Protein AF-A0A3E2NF49-F1 (afdb_monomer_lite)

Sequence (93 aa):
MMIGLYVDKWFENKTNDGLFLYMTPLQMEEMALSFHTNIVSHIAADGINYLLSSKINSADEENFSKWYQFHLKTCEDRSLLGYSLHSMIILRK

Secondary structure (DSSP, 8-state):
--SHHHHHHHHHH--TTSTT----HHHHHHHHHHTTPEEEEEEETTTTHHHHHHHHHT--HHHHHHHHHHHHHHTT-GGGTTT-SSEEEEEE-

Radius of gyration: 16.53 Å; chains: 1; bounding box: 29×43×37 Å

pLDDT: mean 85.07, std 18.49, range [39.47, 98.44]

Foldseek 3Di:
DPPVVVVVVLVVCCDPPDPQNDDDPVRVVVVQVVVVWDWDFKFLPCQQCVVCVVVCVPDDPVVVVVVVVVNVVCRRPPVRNVNRPDMDIDIGD

Organism: NCBI:txid253257

Structure (mmCIF, N/CA/C/O backbone):
data_AF-A0A3E2NF49-F1
#
_entry.id   AF-A0A3E2NF49-F1
#
loop_
_atom_site.group_PDB
_atom_site.id
_atom_site.type_symbol
_atom_site.label_atom_id
_atom_site.label_alt_id
_atom_site.label_comp_id
_atom_site.label_asym_id
_atom_site.label_entity_id
_atom_site.label_seq_id
_atom_site.pdbx_PDB_ins_code
_atom_site.Cartn_x
_atom_site.Cartn_y
_atom_site.Cartn_z
_atom_site.occupancy
_atom_site.B_iso_or_equiv
_atom_site.auth_seq_id
_atom_site.auth_comp_id
_atom_site.auth_asym_id
_atom_site.auth_atom_id
_atom_site.pdbx_PDB_model_num
ATOM 1 N N . MET A 1 1 ? 1.013 30.670 -12.817 1.00 39.47 1 MET A N 1
ATOM 2 C CA . MET A 1 1 ? 1.453 30.264 -11.465 1.00 39.47 1 MET A CA 1
ATOM 3 C C . MET A 1 1 ? 0.235 30.266 -10.546 1.00 39.47 1 MET A C 1
ATOM 5 O O . MET A 1 1 ? -0.013 31.246 -9.869 1.00 39.47 1 MET A O 1
ATOM 9 N N . MET A 1 2 ? -0.610 29.235 -10.635 1.00 41.53 2 MET A N 1
ATOM 10 C CA . MET A 1 2 ? -1.905 29.198 -9.927 1.00 41.53 2 MET A CA 1
ATOM 11 C C . MET A 1 2 ? -2.294 27.782 -9.464 1.00 41.53 2 MET A C 1
ATOM 13 O O . MET A 1 2 ? -3.428 27.542 -9.074 1.00 41.53 2 MET A O 1
ATOM 17 N N . ILE A 1 3 ? -1.346 26.841 -9.534 1.00 46.34 3 ILE A N 1
ATOM 18 C CA . ILE A 1 3 ? -1.527 25.448 -9.103 1.00 46.34 3 ILE A CA 1
ATOM 19 C C . ILE A 1 3 ? -1.137 25.294 -7.622 1.00 46.34 3 ILE A C 1
ATOM 21 O O . ILE A 1 3 ? -1.792 24.555 -6.901 1.00 46.34 3 ILE A O 1
ATOM 25 N N . GLY A 1 4 ? -0.149 26.061 -7.137 1.00 41.25 4 GLY A N 1
ATOM 26 C CA . GLY A 1 4 ? 0.345 25.957 -5.755 1.00 41.25 4 GLY A CA 1
ATOM 27 C C . GLY A 1 4 ? -0.694 26.291 -4.679 1.00 41.25 4 GLY A C 1
ATOM 28 O O . GLY A 1 4 ? -0.836 25.543 -3.727 1.00 41.25 4 GLY A O 1
ATOM 29 N N . LEU A 1 5 ? -1.506 27.337 -4.873 1.00 42.81 5 LEU A N 1
ATOM 30 C CA . LEU A 1 5 ? -2.454 27.806 -3.847 1.00 42.81 5 LEU A CA 1
ATOM 31 C C . LEU A 1 5 ? -3.635 26.856 -3.583 1.00 42.81 5 LEU A C 1
ATOM 33 O O . LEU A 1 5 ? -4.285 26.967 -2.547 1.00 42.81 5 LEU A O 1
ATOM 37 N N . TYR A 1 6 ? -3.949 25.948 -4.513 1.00 48.56 6 TYR A N 1
ATOM 38 C CA . TYR A 1 6 ? -5.027 24.978 -4.309 1.00 48.56 6 TYR A CA 1
ATOM 39 C C . TYR A 1 6 ? -4.530 23.715 -3.610 1.00 48.56 6 TYR A C 1
ATOM 41 O O . TYR A 1 6 ? -5.244 23.207 -2.754 1.00 48.56 6 TYR A O 1
ATOM 49 N N . VAL A 1 7 ? -3.325 23.227 -3.927 1.00 51.09 7 VAL A N 1
ATOM 50 C CA . VAL A 1 7 ? -2.774 21.991 -3.340 1.00 51.09 7 VAL A CA 1
ATOM 51 C C . VAL A 1 7 ? -2.690 22.093 -1.816 1.00 51.09 7 VAL A C 1
ATOM 53 O O . VAL A 1 7 ? -3.155 21.185 -1.126 1.00 51.09 7 VAL A O 1
ATOM 56 N N . ASP A 1 8 ? -2.217 23.231 -1.304 1.00 51.12 8 ASP A N 1
ATOM 57 C CA . ASP A 1 8 ? -2.107 23.484 0.138 1.00 51.12 8 ASP A CA 1
ATOM 58 C C . ASP A 1 8 ? -3.484 23.440 0.819 1.00 51.12 8 ASP A C 1
ATOM 60 O O . ASP A 1 8 ? -3.668 22.793 1.849 1.00 51.12 8 ASP A O 1
ATOM 64 N N . LYS A 1 9 ? -4.507 24.014 0.172 1.00 48.59 9 LYS A N 1
ATOM 65 C CA . LYS A 1 9 ? -5.883 24.014 0.679 1.00 48.59 9 LYS A CA 1
ATOM 66 C C . LYS A 1 9 ? -6.497 22.611 0.730 1.00 48.59 9 LYS A C 1
ATOM 68 O O . LYS A 1 9 ? -7.321 22.368 1.603 1.00 48.59 9 LYS A O 1
ATOM 73 N N . TRP A 1 10 ? -6.149 21.694 -0.174 1.00 49.66 10 TRP A N 1
ATOM 74 C CA . TRP A 1 10 ? -6.692 20.325 -0.168 1.00 49.66 10 TRP A CA 1
ATOM 75 C C . TRP A 1 10 ? -5.988 19.423 0.846 1.00 49.66 10 TRP A C 1
ATOM 77 O O . TRP A 1 10 ? -6.658 18.667 1.547 1.00 49.66 10 TRP A O 1
ATOM 87 N N . PHE A 1 11 ? -4.661 19.534 0.956 1.00 53.16 11 PHE A N 1
ATOM 88 C CA . PHE A 1 11 ? -3.873 18.764 1.920 1.00 53.16 11 PHE A CA 1
ATOM 89 C C . PHE A 1 11 ? -4.222 19.132 3.369 1.00 53.16 11 PHE A C 1
ATOM 91 O O . PHE A 1 11 ? -4.369 18.254 4.219 1.00 53.16 11 PHE A O 1
ATOM 98 N N . GLU A 1 12 ? -4.420 20.423 3.646 1.00 57.25 12 GLU A N 1
ATOM 99 C CA . GLU A 1 12 ? -4.775 20.900 4.985 1.00 57.25 12 GLU A CA 1
ATOM 100 C C . GLU A 1 12 ? -6.224 20.594 5.374 1.00 57.25 12 GLU A C 1
ATOM 102 O O . GLU A 1 12 ? -6.500 20.350 6.548 1.00 57.25 12 GLU A O 1
ATOM 107 N N . ASN A 1 13 ? -7.158 20.579 4.416 1.00 56.28 13 ASN A N 1
ATOM 108 C CA . ASN A 1 13 ? -8.579 20.517 4.752 1.00 56.28 13 ASN A CA 1
ATOM 109 C C . ASN A 1 13 ? -9.056 19.152 5.252 1.00 56.28 13 ASN A C 1
ATOM 111 O O . ASN A 1 13 ? -10.088 19.133 5.916 1.00 56.28 13 ASN A O 1
ATOM 115 N N . LYS A 1 14 ? -8.351 18.039 4.971 1.00 55.28 14 LYS A N 1
ATOM 116 C CA . LYS A 1 14 ? -8.737 16.662 5.375 1.00 55.28 14 LYS A CA 1
ATOM 117 C C . LYS A 1 14 ? -10.263 16.438 5.361 1.00 55.28 14 LYS A C 1
ATOM 119 O O . LYS A 1 14 ? -10.820 15.851 6.287 1.00 55.28 14 LYS A O 1
ATOM 124 N N . THR A 1 15 ? -10.967 17.012 4.383 1.00 51.53 15 THR A N 1
ATOM 125 C CA . THR A 1 15 ? -12.423 17.125 4.464 1.00 51.53 15 THR A CA 1
ATOM 126 C C . THR A 1 15 ? -13.029 15.770 4.173 1.00 51.53 15 THR A C 1
ATOM 128 O O . THR A 1 15 ? -12.726 15.166 3.146 1.00 51.53 15 THR A O 1
ATOM 131 N N . ASN A 1 16 ? -13.954 15.339 5.031 1.00 54.19 16 ASN A N 1
ATOM 132 C CA . ASN A 1 16 ? -14.765 14.136 4.822 1.00 54.19 16 ASN A CA 1
ATOM 133 C C . ASN A 1 16 ? -15.586 14.174 3.513 1.00 54.19 16 ASN A C 1
ATOM 135 O O . ASN A 1 16 ? -16.096 13.143 3.091 1.00 54.19 16 ASN A O 1
ATOM 139 N N . ASP A 1 17 ? -15.663 15.341 2.858 1.00 54.25 17 ASP A N 1
ATOM 140 C CA . ASP A 1 17 ? -16.504 15.614 1.689 1.00 54.25 17 ASP A CA 1
ATOM 141 C C . ASP A 1 17 ? -15.698 16.000 0.422 1.00 54.25 17 ASP A C 1
ATOM 143 O O . ASP A 1 17 ? -16.218 16.645 -0.489 1.00 54.25 17 ASP A O 1
ATOM 147 N N . GLY A 1 18 ? -14.402 15.660 0.356 1.00 59.66 18 GLY A N 1
ATOM 148 C CA . GLY A 1 18 ? -13.519 15.983 -0.775 1.00 59.66 18 GLY A CA 1
ATOM 149 C C . GLY A 1 18 ? -13.107 14.782 -1.637 1.00 59.66 18 GLY A C 1
ATOM 150 O O . GLY A 1 18 ? -12.892 13.685 -1.134 1.00 59.66 18 GLY A O 1
ATOM 151 N N . LEU A 1 19 ? -12.882 15.019 -2.938 1.00 56.97 19 LEU A N 1
ATOM 152 C CA . LEU A 1 19 ? -12.325 14.042 -3.901 1.00 56.97 19 LEU A CA 1
ATOM 153 C C . LEU A 1 19 ? -10.925 13.515 -3.517 1.00 56.97 19 LEU A C 1
ATOM 155 O O . LEU A 1 19 ? -10.498 12.487 -4.030 1.00 56.97 19 LEU A O 1
ATOM 159 N N . PHE A 1 20 ? -10.225 14.218 -2.623 1.00 62.31 20 PHE A N 1
ATOM 160 C CA . PHE A 1 20 ? -8.873 13.907 -2.155 1.00 62.31 20 PHE A CA 1
ATOM 161 C C . PHE A 1 20 ? -8.825 13.719 -0.632 1.00 62.31 20 PHE A C 1
ATOM 163 O O . PHE A 1 20 ? -7.888 14.182 0.018 1.00 62.31 20 PHE A O 1
ATOM 170 N N . LEU A 1 21 ? -9.850 13.089 -0.042 1.00 68.25 21 LEU A N 1
ATOM 171 C CA . LEU A 1 21 ? -9.809 12.723 1.374 1.00 68.25 21 LEU A CA 1
ATOM 172 C C . LEU A 1 21 ? -8.584 11.837 1.633 1.00 68.25 21 LEU A C 1
ATOM 174 O O . LEU A 1 21 ? -8.498 10.701 1.169 1.00 68.25 21 LEU A O 1
ATOM 178 N N . TYR A 1 22 ? -7.643 12.377 2.399 1.00 77.75 22 TYR A N 1
ATOM 179 C CA . TYR A 1 22 ? -6.484 11.653 2.886 1.00 77.75 22 TYR A CA 1
ATOM 180 C C . TYR A 1 22 ? -6.782 11.099 4.279 1.00 77.75 22 TYR A C 1
ATOM 182 O O . TYR A 1 22 ? -7.094 11.857 5.201 1.00 77.75 22 TYR A O 1
ATOM 190 N N . MET A 1 23 ? -6.633 9.786 4.438 1.00 83.81 23 MET A N 1
ATOM 191 C CA . MET A 1 23 ? -6.622 9.122 5.737 1.00 83.81 23 MET A CA 1
ATOM 192 C C . MET A 1 23 ? -5.319 8.360 5.908 1.00 83.81 23 MET A C 1
ATOM 194 O O . MET A 1 23 ? -4.871 7.653 5.008 1.00 83.81 23 MET A O 1
ATOM 198 N N . THR A 1 24 ? -4.725 8.474 7.091 1.00 89.12 24 THR A N 1
ATOM 199 C CA . THR A 1 24 ? -3.667 7.545 7.485 1.00 89.12 24 THR A CA 1
ATOM 200 C C . THR A 1 24 ? -4.266 6.155 7.734 1.00 89.12 24 THR A C 1
ATOM 202 O O . THR A 1 24 ? -5.456 6.050 8.049 1.00 89.12 24 THR A O 1
ATOM 205 N N . PRO A 1 25 ? -3.458 5.079 7.684 1.00 91.31 25 PRO A N 1
ATOM 206 C CA . PRO A 1 25 ? -3.923 3.749 8.072 1.00 91.31 25 PRO A CA 1
ATOM 207 C C . PRO A 1 25 ? -4.567 3.725 9.464 1.00 91.31 25 PRO A C 1
ATOM 209 O O . PRO A 1 25 ? -5.611 3.111 9.640 1.00 91.31 25 PRO A O 1
ATOM 212 N N . LEU A 1 26 ? -4.012 4.473 10.425 1.00 92.50 26 LEU A N 1
ATOM 213 C CA . LEU A 1 26 ? -4.583 4.593 11.769 1.00 92.50 26 LEU A CA 1
ATOM 214 C C . LEU A 1 26 ? -5.984 5.226 11.750 1.00 92.50 26 LEU A C 1
ATOM 216 O O . LEU A 1 26 ? -6.895 4.709 12.386 1.00 92.50 26 LEU A O 1
ATOM 220 N N . GLN A 1 27 ? -6.185 6.302 10.985 1.00 91.56 27 GLN A N 1
ATOM 221 C CA . GLN A 1 27 ? -7.498 6.948 10.869 1.00 91.56 27 GLN A CA 1
ATOM 222 C C . GLN A 1 27 ? -8.537 6.031 10.203 1.00 91.56 27 GLN A C 1
ATOM 224 O O . GLN A 1 27 ? -9.705 6.046 10.589 1.00 91.56 27 GLN A O 1
ATOM 229 N N . MET A 1 28 ? -8.121 5.208 9.232 1.00 91.00 28 MET A N 1
ATOM 230 C CA . MET A 1 28 ? -8.993 4.188 8.636 1.00 91.00 28 MET A CA 1
ATOM 231 C C . MET A 1 28 ? -9.408 3.125 9.665 1.00 91.00 28 MET A C 1
ATOM 233 O O . M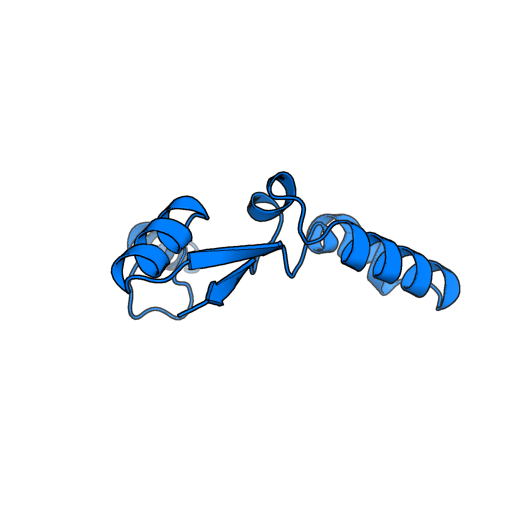ET A 1 28 ? -10.576 2.737 9.698 1.00 91.00 28 MET A O 1
ATOM 237 N N . GLU A 1 29 ? -8.479 2.670 10.512 1.00 94.50 29 GLU A N 1
ATOM 238 C CA . GLU A 1 29 ? -8.765 1.712 11.589 1.00 94.50 29 GLU A CA 1
ATOM 239 C C . GLU A 1 29 ? -9.728 2.304 12.628 1.00 94.50 29 GLU A C 1
ATOM 241 O O . GLU A 1 29 ? -10.741 1.684 12.951 1.00 94.50 29 GLU A O 1
ATOM 246 N N . GLU A 1 30 ? -9.465 3.523 13.104 1.00 94.75 30 GLU A N 1
ATOM 247 C CA . GLU A 1 30 ? -10.330 4.240 14.052 1.00 94.75 30 GLU A CA 1
ATOM 248 C C . GLU A 1 30 ? -11.757 4.395 13.508 1.00 94.75 30 GLU A C 1
ATOM 250 O O . GLU A 1 30 ? -12.735 4.112 14.209 1.00 94.75 30 GLU A O 1
ATOM 255 N N . MET A 1 31 ? -11.886 4.773 12.232 1.00 91.75 31 MET A N 1
ATOM 256 C CA . MET A 1 31 ? -13.176 4.855 11.553 1.00 91.75 31 MET A CA 1
ATOM 257 C C . MET A 1 31 ? -13.872 3.492 11.509 1.00 91.75 31 MET A C 1
ATOM 259 O O . MET A 1 31 ? -15.036 3.398 11.894 1.00 91.75 31 MET A O 1
ATOM 263 N N . ALA A 1 32 ? -13.188 2.431 11.077 1.00 92.81 32 ALA A N 1
ATOM 264 C CA . ALA A 1 32 ? -13.773 1.096 10.968 1.00 92.81 32 ALA A CA 1
ATOM 265 C C . ALA A 1 32 ? -14.278 0.556 12.318 1.00 92.81 32 ALA A C 1
ATOM 267 O O . ALA A 1 32 ? -15.380 -0.000 12.408 1.00 92.81 32 ALA A O 1
ATOM 268 N N . LEU A 1 33 ? -13.496 0.759 13.380 1.00 93.50 33 LEU A N 1
ATOM 269 C CA . LEU A 1 33 ? -13.829 0.308 14.730 1.00 93.50 33 LEU A CA 1
ATOM 270 C C . LEU A 1 33 ? -15.017 1.075 15.327 1.00 93.50 33 LEU A C 1
ATOM 272 O O . LEU A 1 33 ? -15.779 0.494 16.101 1.00 93.50 33 LEU A O 1
ATOM 276 N N . SER A 1 34 ? -15.254 2.328 14.913 1.00 95.75 34 SER A N 1
ATOM 277 C CA . SER A 1 34 ? -16.435 3.101 15.339 1.00 95.75 34 SER A CA 1
ATOM 278 C C . SER A 1 34 ? -17.772 2.451 14.937 1.00 95.75 34 SER A C 1
ATOM 280 O O . SER A 1 34 ? -18.800 2.674 15.579 1.00 95.75 34 SER A O 1
ATOM 282 N N . PHE A 1 35 ? -17.755 1.571 13.929 1.00 95.00 35 PHE A N 1
ATOM 283 C CA . PHE A 1 35 ? -18.914 0.801 13.473 1.00 95.00 35 PHE A CA 1
ATOM 284 C C . PHE A 1 35 ? -19.033 -0.587 14.125 1.00 95.00 35 PHE A C 1
ATOM 286 O O . PHE A 1 35 ? -19.822 -1.404 13.656 1.00 95.00 35 PHE A O 1
ATOM 293 N N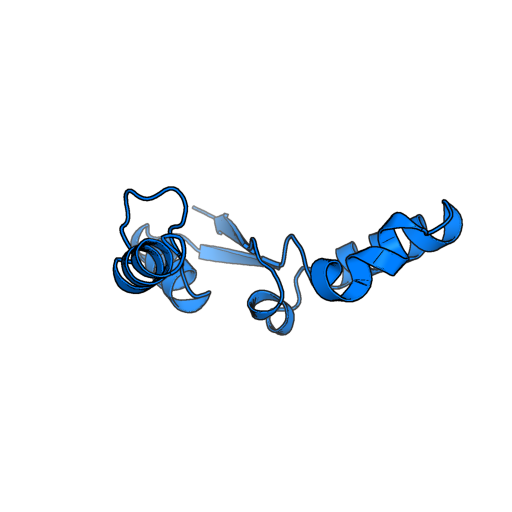 . HIS A 1 36 ? -18.295 -0.858 15.210 1.00 95.75 36 HIS A N 1
ATOM 294 C CA . HIS A 1 36 ? -18.298 -2.145 15.925 1.00 95.75 36 HIS A CA 1
ATOM 295 C C . HIS A 1 36 ? -17.923 -3.338 15.027 1.00 95.75 36 HIS A C 1
ATOM 297 O O . HIS A 1 36 ? -18.467 -4.432 15.167 1.00 95.75 36 HIS A O 1
ATOM 303 N N . THR A 1 37 ? -17.006 -3.121 14.080 1.00 96.31 37 THR A N 1
ATOM 304 C CA . THR A 1 37 ? -16.521 -4.164 13.169 1.00 96.31 37 THR A CA 1
ATOM 305 C C . THR A 1 37 ? -15.207 -4.768 13.653 1.00 96.31 37 THR A C 1
ATOM 307 O O . THR A 1 37 ? -14.473 -4.165 14.434 1.00 96.31 37 THR A O 1
ATOM 310 N N . ASN A 1 38 ? -14.889 -5.963 13.156 1.00 96.88 38 ASN A N 1
ATOM 311 C CA . ASN A 1 38 ? -13.575 -6.572 13.311 1.00 96.88 38 ASN A CA 1
ATOM 312 C C . ASN A 1 38 ? -12.773 -6.394 12.026 1.00 96.88 38 ASN A C 1
ATOM 314 O O . ASN A 1 38 ? -13.239 -6.743 10.938 1.00 96.88 38 ASN A O 1
ATOM 318 N N . ILE A 1 39 ? -11.548 -5.903 12.155 1.00 96.50 39 ILE A N 1
ATOM 319 C CA . ILE A 1 39 ? -10.614 -5.801 11.038 1.00 96.50 39 ILE A CA 1
ATOM 320 C C . ILE A 1 39 ? -10.110 -7.205 10.691 1.00 96.50 39 ILE A C 1
ATOM 322 O O . ILE A 1 39 ? -9.552 -7.898 11.538 1.00 96.50 39 ILE A O 1
ATOM 326 N N . VAL A 1 40 ? -10.297 -7.615 9.437 1.00 97.31 40 VAL A N 1
ATOM 327 C CA . VAL A 1 40 ? -9.847 -8.913 8.915 1.00 97.31 40 VAL A CA 1
ATOM 328 C C . VAL A 1 40 ? -8.477 -8.790 8.257 1.00 97.31 40 VAL A C 1
ATOM 330 O O . VAL A 1 40 ? -7.599 -9.598 8.537 1.00 97.31 40 VAL A O 1
ATOM 333 N N . SER A 1 41 ? -8.295 -7.800 7.381 1.00 96.62 41 SER A N 1
ATOM 334 C CA . SER A 1 41 ? -7.023 -7.561 6.692 1.00 96.62 41 SER A CA 1
ATOM 335 C C . SER A 1 41 ? -6.926 -6.119 6.189 1.00 96.62 41 SER A C 1
ATOM 337 O O . SER A 1 41 ? -7.932 -5.411 6.082 1.00 96.62 41 SER A O 1
ATOM 339 N N . HIS A 1 42 ? -5.700 -5.704 5.889 1.00 97.25 42 HIS A N 1
ATOM 340 C CA . HIS A 1 42 ? -5.368 -4.455 5.220 1.00 97.25 42 HIS A CA 1
ATOM 341 C C . 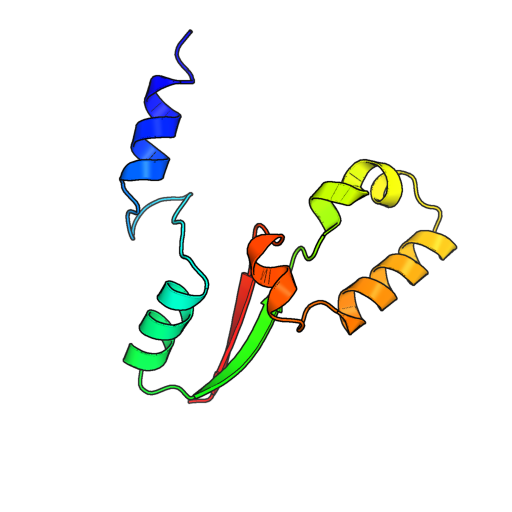HIS A 1 42 ? -4.687 -4.781 3.901 1.00 97.25 42 HIS A C 1
ATOM 343 O O . HIS A 1 42 ? -3.767 -5.588 3.882 1.00 97.25 42 HIS A O 1
ATOM 349 N N . ILE A 1 43 ? -5.100 -4.120 2.828 1.00 97.69 43 ILE A N 1
ATOM 350 C CA . ILE A 1 43 ? -4.552 -4.315 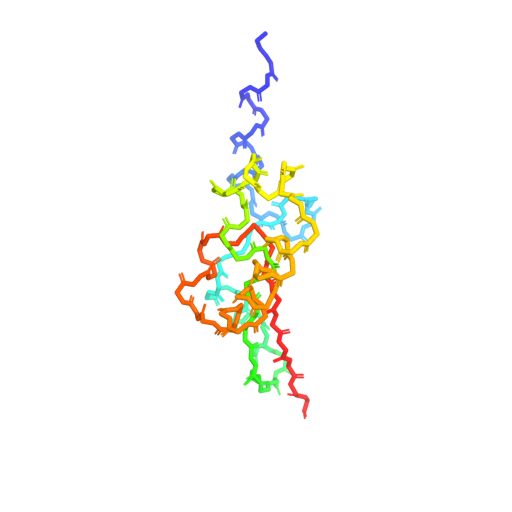1.493 1.00 97.69 43 ILE A CA 1
ATOM 351 C C . ILE A 1 43 ? -3.949 -2.997 1.009 1.00 97.69 43 ILE A C 1
ATOM 353 O O . ILE A 1 43 ? -4.664 -2.015 0.800 1.00 97.69 43 ILE A O 1
ATOM 357 N N . ALA A 1 44 ? -2.641 -2.988 0.780 1.00 96.75 44 ALA A N 1
ATOM 358 C CA . ALA A 1 44 ? -1.941 -1.985 -0.009 1.00 96.75 44 ALA A CA 1
ATOM 359 C C . ALA A 1 44 ? -2.250 -2.227 -1.498 1.00 96.75 44 ALA A C 1
ATOM 361 O O . ALA A 1 44 ? -1.502 -2.919 -2.190 1.00 96.75 44 ALA A O 1
ATOM 362 N N . ALA A 1 45 ? -3.383 -1.704 -1.980 1.00 95.19 45 ALA A N 1
ATOM 363 C CA . ALA A 1 45 ? -3.932 -2.019 -3.304 1.00 95.19 45 ALA A CA 1
ATOM 364 C C . ALA A 1 45 ? -2.990 -1.650 -4.464 1.00 95.19 45 ALA A C 1
ATOM 366 O O . ALA A 1 45 ? -2.933 -2.357 -5.465 1.00 95.19 45 ALA A O 1
ATOM 367 N N . ASP A 1 46 ? -2.201 -0.589 -4.304 1.00 94.06 46 ASP A N 1
ATOM 368 C CA . ASP A 1 46 ? -1.176 -0.178 -5.262 1.00 94.06 46 ASP A CA 1
ATOM 369 C C . ASP A 1 46 ? 0.221 -0.710 -4.900 1.00 94.06 46 ASP A C 1
ATOM 371 O O . ASP A 1 46 ? 1.134 -0.643 -5.719 1.00 94.06 46 ASP A O 1
ATOM 375 N N . GLY A 1 47 ? 0.432 -1.224 -3.684 1.00 94.25 47 GLY A N 1
ATOM 376 C CA . GLY A 1 47 ? 1.738 -1.681 -3.203 1.00 94.25 47 GLY A CA 1
ATOM 377 C C . GLY A 1 47 ? 2.863 -0.679 -3.502 1.00 94.25 47 GLY A C 1
ATOM 378 O O . GLY A 1 47 ? 2.797 0.484 -3.120 1.00 94.25 47 GLY A O 1
ATOM 379 N N . ILE A 1 48 ? 3.896 -1.129 -4.222 1.00 94.12 48 ILE A N 1
ATOM 380 C CA . ILE A 1 48 ? 5.037 -0.299 -4.659 1.00 94.12 48 ILE A CA 1
ATOM 381 C C . ILE A 1 48 ? 4.968 0.094 -6.144 1.00 94.12 48 ILE A C 1
ATOM 383 O O . ILE A 1 48 ? 5.976 0.495 -6.732 1.00 94.12 48 ILE A O 1
ATOM 387 N N . ASN A 1 49 ? 3.802 -0.037 -6.781 1.00 93.12 49 ASN A N 1
ATOM 388 C CA . ASN A 1 49 ? 3.657 0.084 -8.235 1.00 93.12 49 ASN A CA 1
ATOM 389 C C . ASN A 1 49 ? 4.116 1.439 -8.757 1.00 93.12 49 ASN A C 1
ATOM 391 O O . ASN A 1 49 ? 4.722 1.513 -9.822 1.00 93.12 49 ASN A O 1
ATOM 395 N N . TYR A 1 50 ? 3.897 2.504 -7.986 1.00 90.69 50 TYR A N 1
ATOM 396 C CA . TYR A 1 50 ? 4.297 3.847 -8.388 1.00 90.69 50 TYR A CA 1
ATOM 397 C C . TYR A 1 50 ? 5.819 3.968 -8.588 1.00 90.69 50 TYR A C 1
ATOM 399 O O . TYR A 1 50 ? 6.269 4.542 -9.581 1.00 90.69 50 TYR A O 1
ATOM 407 N N . LEU A 1 51 ? 6.614 3.335 -7.711 1.00 92.38 51 LEU A N 1
ATOM 408 C CA . LEU A 1 51 ? 8.083 3.304 -7.790 1.00 92.38 51 LEU A CA 1
ATOM 409 C C . LEU A 1 51 ? 8.599 2.497 -8.988 1.00 92.38 51 LEU A C 1
ATOM 411 O O . LEU A 1 51 ? 9.699 2.744 -9.482 1.00 92.38 51 LEU A O 1
ATOM 415 N N . LEU A 1 52 ? 7.819 1.516 -9.440 1.00 93.88 52 LEU A N 1
ATOM 416 C CA . LEU A 1 52 ? 8.190 0.587 -10.507 1.00 93.88 52 LEU A CA 1
ATOM 417 C C . LEU A 1 52 ? 7.422 0.834 -11.809 1.00 93.88 52 LEU A C 1
ATOM 419 O O . LEU A 1 52 ? 7.573 0.062 -12.752 1.00 93.88 52 LEU A O 1
ATOM 423 N N . SER A 1 53 ? 6.635 1.907 -11.881 1.00 94.06 53 SER A N 1
ATOM 424 C CA . SER A 1 53 ? 5.658 2.152 -12.946 1.00 94.06 53 SER A CA 1
ATOM 425 C C . SER A 1 53 ? 6.260 2.068 -14.348 1.00 94.06 53 SER A C 1
ATOM 427 O O . SER A 1 53 ? 5.706 1.386 -15.206 1.00 94.06 53 SER A O 1
ATOM 429 N N . SER A 1 54 ? 7.436 2.662 -14.584 1.00 96.38 54 SER A N 1
ATOM 430 C CA . SER A 1 54 ? 8.089 2.579 -15.899 1.00 96.38 54 SER A CA 1
ATOM 431 C C . SER A 1 54 ? 8.497 1.150 -16.271 1.00 96.38 54 SER A C 1
ATOM 433 O O . SER A 1 54 ? 8.349 0.753 -17.426 1.00 96.38 54 SER A O 1
ATOM 435 N N . LYS A 1 55 ? 8.969 0.360 -15.299 1.00 96.44 55 LYS A N 1
ATOM 436 C CA . LYS A 1 55 ? 9.381 -1.035 -15.502 1.00 96.44 55 LYS A CA 1
ATOM 437 C C . LYS A 1 55 ? 8.177 -1.941 -15.723 1.00 96.44 55 LYS A C 1
ATOM 439 O O . LYS A 1 55 ? 8.223 -2.782 -16.606 1.00 96.44 55 LYS A O 1
ATOM 444 N N . ILE A 1 56 ? 7.105 -1.751 -14.954 1.00 96.25 56 ILE A N 1
ATOM 445 C CA . ILE A 1 56 ? 5.866 -2.527 -15.092 1.00 96.25 56 ILE A CA 1
ATOM 446 C C . ILE A 1 56 ? 5.216 -2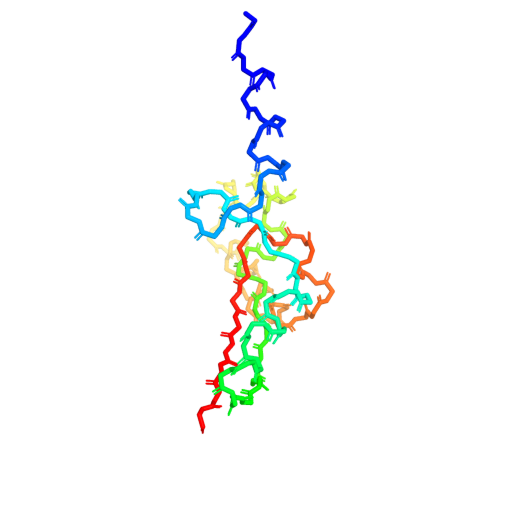.239 -16.450 1.00 96.25 56 ILE A C 1
ATOM 448 O O . ILE A 1 56 ? 4.873 -3.169 -17.168 1.00 96.25 56 ILE A O 1
ATOM 452 N N . ASN A 1 57 ? 5.121 -0.967 -16.848 1.00 96.75 57 ASN A N 1
ATOM 453 C CA . ASN A 1 57 ? 4.490 -0.566 -18.112 1.00 96.75 57 ASN A CA 1
ATOM 454 C C . ASN A 1 57 ? 5.271 -1.003 -19.361 1.00 96.75 57 ASN A C 1
ATOM 456 O O . ASN A 1 57 ? 4.707 -1.030 -20.451 1.00 96.75 57 ASN A O 1
ATOM 460 N N . SER A 1 58 ? 6.564 -1.302 -19.218 1.00 97.94 58 SER A N 1
ATOM 461 C CA . SER A 1 58 ? 7.420 -1.816 -20.297 1.00 97.94 58 SER A CA 1
ATOM 462 C C . SER A 1 58 ? 7.699 -3.317 -20.186 1.00 97.94 58 SER A C 1
ATOM 464 O O . SER A 1 58 ? 8.459 -3.850 -20.994 1.00 97.94 58 SER A O 1
ATOM 466 N N . ALA A 1 59 ? 7.110 -3.998 -19.199 1.00 97.88 59 ALA A N 1
ATOM 467 C CA . ALA A 1 59 ? 7.306 -5.423 -19.000 1.00 97.88 59 ALA A CA 1
ATOM 468 C C . ALA A 1 59 ? 6.639 -6.230 -20.120 1.00 97.88 59 ALA A C 1
ATOM 470 O O . ALA A 1 59 ? 5.536 -5.916 -20.570 1.00 97.88 59 ALA A O 1
ATOM 471 N N . ASP A 1 60 ? 7.301 -7.309 -20.532 1.00 98.44 60 ASP A N 1
ATOM 472 C CA . ASP A 1 60 ? 6.642 -8.378 -21.272 1.00 98.44 60 ASP A CA 1
ATOM 473 C C . ASP A 1 60 ? 5.666 -9.151 -20.366 1.00 98.44 60 ASP A C 1
ATOM 475 O O . ASP A 1 60 ? 5.608 -8.966 -19.146 1.00 98.44 60 ASP A O 1
ATOM 479 N N . GLU A 1 61 ? 4.882 -10.036 -20.975 1.00 98.38 61 GLU A N 1
ATOM 480 C CA . GLU A 1 61 ? 3.854 -10.811 -20.279 1.00 98.38 61 GLU A CA 1
ATOM 481 C C . GLU A 1 61 ? 4.430 -11.666 -19.138 1.00 98.38 61 GLU A C 1
ATOM 483 O O . GLU A 1 61 ? 3.842 -11.749 -18.056 1.00 98.38 61 GLU A O 1
ATOM 488 N N . GLU A 1 62 ? 5.609 -12.259 -19.342 1.00 98.38 62 GLU A N 1
ATOM 489 C CA . GLU A 1 62 ? 6.259 -13.095 -18.334 1.00 98.38 62 GLU A CA 1
ATOM 490 C C . GLU A 1 62 ? 6.652 -12.273 -17.097 1.00 98.38 62 GLU A C 1
ATOM 492 O O . GLU A 1 62 ? 6.351 -12.656 -15.960 1.00 98.38 62 GLU A O 1
ATOM 497 N N . ASN A 1 63 ? 7.308 -11.129 -17.293 1.00 98.00 63 ASN A N 1
ATOM 498 C CA . ASN A 1 63 ? 7.746 -10.278 -16.193 1.00 98.00 63 ASN A CA 1
ATOM 499 C C . ASN A 1 63 ? 6.576 -9.570 -15.512 1.00 98.00 63 ASN A C 1
ATOM 501 O O . ASN A 1 63 ? 6.575 -9.454 -14.283 1.00 98.00 63 ASN A O 1
ATOM 505 N N . PHE A 1 64 ? 5.556 -9.161 -16.269 1.00 97.88 64 PHE A N 1
ATOM 506 C CA . PHE A 1 64 ? 4.324 -8.633 -15.694 1.00 97.88 64 PHE A CA 1
ATOM 507 C C . PHE A 1 64 ? 3.639 -9.683 -14.814 1.00 97.88 64 PHE A C 1
ATOM 509 O O . PHE A 1 64 ? 3.276 -9.387 -13.678 1.00 97.88 64 PHE A O 1
ATOM 516 N N . SER A 1 65 ? 3.543 -10.935 -15.269 1.00 98.31 65 SER A N 1
ATOM 517 C CA . SER A 1 65 ? 2.972 -12.029 -14.474 1.00 98.31 65 SER A CA 1
ATOM 518 C C . SER A 1 65 ? 3.748 -12.264 -13.170 1.00 98.31 65 SER A C 1
ATOM 520 O O . SER A 1 65 ? 3.149 -12.377 -12.097 1.00 98.31 65 SER A O 1
ATOM 522 N N . LYS A 1 66 ? 5.089 -12.243 -13.214 1.00 97.75 66 LYS A N 1
ATOM 523 C CA . LYS A 1 66 ? 5.931 -12.334 -12.004 1.00 97.75 66 LYS A CA 1
ATOM 524 C C . LYS A 1 66 ? 5.681 -11.177 -11.039 1.00 97.75 66 LYS A C 1
ATOM 526 O O . LYS A 1 66 ? 5.528 -11.416 -9.841 1.00 97.75 66 LYS A O 1
ATOM 531 N N . TRP A 1 67 ? 5.624 -9.944 -11.544 1.00 97.12 67 TRP A N 1
ATOM 532 C CA . TRP A 1 67 ? 5.296 -8.772 -10.732 1.00 97.12 67 TRP A CA 1
ATOM 533 C C . TRP A 1 67 ? 3.897 -8.896 -10.115 1.00 97.12 67 TRP A C 1
ATOM 535 O O . TRP A 1 67 ? 3.740 -8.647 -8.924 1.00 97.12 67 TRP A O 1
ATOM 545 N N . TYR A 1 68 ? 2.904 -9.346 -10.880 1.00 97.19 68 TYR A N 1
ATOM 546 C CA . TYR A 1 68 ? 1.534 -9.498 -10.399 1.00 97.19 68 TYR A CA 1
ATOM 547 C C . TYR A 1 68 ? 1.452 -10.521 -9.259 1.00 97.19 68 TYR A C 1
ATOM 549 O O . TYR A 1 68 ? 0.866 -10.250 -8.213 1.00 97.19 68 TYR A O 1
ATOM 557 N N . GLN A 1 69 ? 2.123 -11.667 -9.405 1.00 98.38 69 GLN A N 1
ATOM 558 C CA . GLN A 1 69 ? 2.221 -12.669 -8.341 1.00 98.38 69 GLN A CA 1
ATOM 559 C C . GLN A 1 69 ? 2.970 -12.148 -7.111 1.00 98.38 69 GLN A C 1
ATOM 561 O O . GLN A 1 69 ? 2.593 -12.458 -5.982 1.00 98.38 69 GLN A O 1
ATOM 566 N N . PHE A 1 70 ? 4.025 -11.357 -7.307 1.00 97.19 70 PHE A N 1
ATOM 567 C CA . PHE A 1 70 ? 4.713 -10.683 -6.209 1.00 97.19 70 PHE A CA 1
ATOM 568 C C . PHE A 1 70 ? 3.778 -9.708 -5.478 1.00 97.19 70 PHE A C 1
ATOM 570 O O . PHE A 1 70 ? 3.700 -9.754 -4.251 1.00 97.19 70 PHE A O 1
ATOM 577 N N . HIS A 1 71 ? 3.031 -8.880 -6.212 1.00 97.25 71 HIS A N 1
ATOM 578 C CA . HIS A 1 71 ? 2.068 -7.941 -5.644 1.00 97.25 71 HIS A CA 1
ATOM 579 C C . HIS A 1 71 ? 1.002 -8.674 -4.819 1.00 97.25 71 HIS A C 1
ATOM 581 O O . HIS A 1 71 ? 0.829 -8.353 -3.650 1.00 97.25 71 HIS A O 1
ATOM 587 N N . LEU A 1 72 ? 0.375 -9.726 -5.359 1.00 97.31 72 LEU A N 1
ATOM 588 C CA . LEU A 1 72 ? -0.619 -10.523 -4.625 1.00 97.31 72 LEU A CA 1
ATOM 589 C C . LEU A 1 72 ? -0.069 -11.165 -3.342 1.00 97.31 72 LEU A C 1
ATOM 591 O O . LEU A 1 72 ? -0.797 -11.320 -2.370 1.00 97.31 72 LEU A O 1
ATOM 595 N N . LYS A 1 73 ? 1.212 -11.549 -3.323 1.00 97.62 73 LYS A N 1
ATOM 596 C CA . LYS A 1 73 ? 1.854 -12.147 -2.140 1.00 97.62 73 LYS A CA 1
ATOM 597 C C . LYS A 1 73 ? 2.239 -11.133 -1.067 1.00 97.62 73 LYS A C 1
ATOM 599 O O . LYS A 1 73 ? 2.537 -11.541 0.050 1.00 97.62 73 LYS A O 1
ATOM 604 N N . THR A 1 74 ? 2.307 -9.852 -1.415 1.00 96.69 74 THR A N 1
ATOM 605 C CA . THR A 1 74 ? 2.857 -8.805 -0.542 1.00 96.69 74 THR A CA 1
ATOM 606 C C . THR A 1 74 ? 1.864 -7.703 -0.216 1.00 96.69 74 THR A C 1
ATOM 608 O O . THR A 1 74 ? 2.088 -6.986 0.748 1.00 96.69 74 THR A O 1
ATOM 611 N N . CYS A 1 75 ? 0.754 -7.573 -0.946 1.00 97.19 75 CYS A N 1
ATOM 612 C CA . CYS A 1 75 ? -0.207 -6.489 -0.752 1.00 97.19 75 CYS A CA 1
ATOM 613 C C . CYS A 1 75 ? -0.860 -6.475 0.641 1.00 97.19 75 CYS A C 1
ATOM 615 O O . CYS A 1 75 ? -1.342 -5.426 1.053 1.00 97.19 75 CYS A O 1
ATOM 617 N N . GLU A 1 76 ? -0.833 -7.582 1.390 1.00 97.25 76 GLU A N 1
ATOM 618 C CA . GLU A 1 76 ? -1.294 -7.640 2.789 1.00 97.25 76 GLU A CA 1
ATOM 619 C C . GLU A 1 76 ? -0.223 -7.245 3.826 1.00 97.25 76 GLU A C 1
ATOM 621 O O . GLU A 1 76 ? -0.513 -7.123 5.019 1.00 97.25 76 GLU A O 1
ATOM 626 N N . ASP A 1 77 ? 1.027 -7.027 3.404 1.00 96.31 77 ASP A N 1
ATOM 627 C CA . ASP A 1 77 ? 2.082 -6.539 4.288 1.00 96.31 77 ASP A CA 1
ATOM 628 C C . ASP A 1 77 ? 1.796 -5.085 4.681 1.00 96.31 77 ASP A C 1
ATOM 630 O O . ASP A 1 77 ? 1.855 -4.153 3.873 1.00 96.31 77 ASP A O 1
ATOM 634 N N . ARG A 1 78 ? 1.518 -4.882 5.971 1.00 94.19 78 ARG A N 1
ATOM 635 C CA . ARG A 1 78 ? 1.178 -3.573 6.542 1.00 94.19 78 ARG A CA 1
ATOM 636 C C . 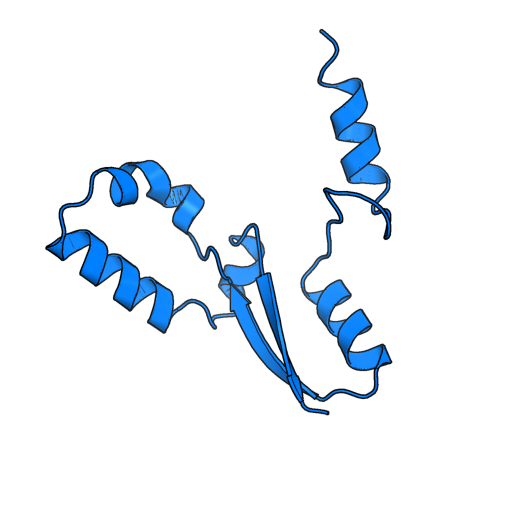ARG A 1 78 ? 2.256 -2.514 6.318 1.00 94.19 78 ARG A C 1
ATOM 638 O O . ARG A 1 78 ? 1.926 -1.330 6.286 1.00 94.19 78 ARG A O 1
ATOM 645 N N . SER A 1 79 ? 3.521 -2.907 6.162 1.00 94.56 79 SER A N 1
ATOM 646 C CA . SER A 1 79 ? 4.607 -1.965 5.874 1.00 94.56 79 SER A CA 1
ATOM 647 C C . SER A 1 79 ? 4.452 -1.283 4.508 1.00 94.56 79 SER A C 1
ATOM 649 O O . SER A 1 79 ? 4.974 -0.185 4.312 1.00 94.56 79 SER A O 1
ATOM 651 N N . LEU A 1 80 ? 3.677 -1.872 3.588 1.00 95.06 80 LEU A N 1
ATOM 652 C CA . LEU A 1 80 ? 3.429 -1.320 2.256 1.00 95.06 80 LEU A CA 1
ATOM 653 C C . LEU A 1 80 ? 2.287 -0.300 2.203 1.00 95.06 80 LEU A C 1
ATOM 655 O O . LEU A 1 80 ? 2.173 0.413 1.208 1.00 95.06 80 LEU A O 1
ATOM 659 N N . LEU A 1 81 ? 1.475 -0.165 3.257 1.00 93.62 81 LEU A N 1
ATOM 660 C CA . LEU A 1 81 ? 0.341 0.773 3.265 1.00 93.62 81 LEU A CA 1
ATOM 661 C C . LEU A 1 81 ? 0.777 2.225 3.034 1.00 93.62 81 LEU A C 1
ATOM 663 O O . LEU A 1 81 ? 0.058 2.980 2.394 1.00 93.62 81 LEU A O 1
ATOM 667 N N . GLY A 1 82 ? 1.969 2.605 3.506 1.00 89.06 82 GLY A N 1
ATOM 668 C CA . GLY A 1 82 ? 2.522 3.944 3.282 1.00 89.06 82 GLY A CA 1
ATOM 669 C C . GLY A 1 82 ? 3.046 4.191 1.861 1.00 89.06 82 GLY A C 1
ATOM 670 O O . GLY A 1 82 ? 3.199 5.343 1.469 1.00 89.06 82 GLY A O 1
ATOM 671 N N . TYR A 1 83 ? 3.325 3.132 1.095 1.00 90.62 83 TYR A N 1
ATOM 672 C CA . TYR A 1 83 ? 3.722 3.228 -0.317 1.00 90.62 83 TYR A CA 1
ATOM 673 C C . TYR A 1 83 ? 2.519 3.229 -1.265 1.00 90.62 83 TYR A C 1
ATOM 675 O O . TYR A 1 83 ? 2.623 3.711 -2.394 1.00 90.62 83 TYR A O 1
ATOM 683 N N . SER A 1 84 ? 1.392 2.695 -0.800 1.00 91.50 84 SER A N 1
ATOM 684 C CA . SER A 1 84 ? 0.168 2.562 -1.574 1.00 91.50 84 SER A CA 1
ATOM 685 C C . SER A 1 84 ? -0.600 3.880 -1.604 1.00 91.50 84 SER A C 1
ATOM 687 O O . SER A 1 84 ? -0.895 4.446 -0.553 1.00 91.50 84 SER A O 1
ATOM 689 N N . LEU A 1 85 ? -0.971 4.356 -2.795 1.00 89.12 85 LEU A N 1
ATOM 690 C CA . LEU A 1 85 ? -1.813 5.552 -2.920 1.00 89.12 85 LEU A CA 1
ATOM 691 C C . LEU A 1 85 ? -3.243 5.255 -2.457 1.00 89.12 85 LEU A C 1
ATOM 693 O O . LEU A 1 85 ? -3.847 6.057 -1.751 1.00 89.12 85 LEU A O 1
ATOM 697 N N . HIS A 1 86 ? -3.750 4.073 -2.804 1.00 91.12 86 HIS A N 1
ATOM 698 C CA . HIS A 1 86 ? -5.024 3.553 -2.334 1.00 91.12 86 HIS A CA 1
ATOM 699 C C . HIS A 1 86 ? -4.789 2.339 -1.450 1.00 91.12 86 HIS A C 1
ATOM 701 O O . HIS A 1 86 ? -4.060 1.414 -1.807 1.00 91.12 86 HIS A O 1
ATOM 707 N N . SER A 1 87 ? -5.437 2.323 -0.294 1.00 92.69 87 SER A N 1
ATOM 708 C CA . SER A 1 87 ? -5.456 1.168 0.595 1.00 92.69 87 SER A CA 1
ATOM 709 C C . SER A 1 87 ? -6.893 0.742 0.850 1.00 92.69 87 SER A C 1
ATOM 711 O O . SER A 1 87 ? -7.816 1.555 0.809 1.00 92.69 87 SER A O 1
ATOM 713 N N . MET A 1 88 ? -7.085 -0.542 1.114 1.00 94.88 88 MET A N 1
ATOM 714 C CA . MET A 1 88 ? -8.383 -1.131 1.414 1.00 94.88 88 MET A CA 1
ATOM 715 C C . MET A 1 88 ? -8.315 -1.849 2.757 1.00 94.88 88 MET A C 1
ATOM 717 O O . MET A 1 88 ? -7.313 -2.478 3.084 1.00 94.88 88 MET A O 1
ATOM 721 N N . ILE A 1 89 ? -9.395 -1.776 3.528 1.00 95.12 89 ILE A N 1
ATOM 722 C CA . ILE A 1 89 ? -9.559 -2.537 4.765 1.00 95.12 89 ILE A CA 1
ATOM 723 C C . ILE A 1 89 ? -10.731 -3.502 4.600 1.00 95.12 89 ILE A C 1
ATOM 725 O O . ILE A 1 89 ? -11.806 -3.115 4.140 1.00 95.12 89 ILE A O 1
ATOM 729 N N . ILE A 1 90 ? -10.519 -4.772 4.940 1.00 96.31 90 ILE A N 1
ATOM 730 C CA . ILE A 1 90 ? -11.571 -5.791 4.929 1.00 96.31 90 ILE A CA 1
ATOM 731 C C . ILE A 1 90 ? -12.118 -5.903 6.345 1.00 96.31 90 ILE A C 1
ATOM 733 O O . ILE A 1 90 ? -11.370 -6.167 7.287 1.00 96.31 90 ILE A O 1
ATOM 737 N N . LEU A 1 91 ? -13.428 -5.722 6.483 1.00 97.44 91 LEU A N 1
ATOM 738 C CA . LEU A 1 91 ? -14.123 -5.715 7.765 1.00 97.44 91 LEU A CA 1
ATOM 739 C C . LEU A 1 91 ? -15.096 -6.889 7.862 1.00 97.44 91 LEU A C 1
ATOM 741 O O . LEU A 1 91 ? -15.705 -7.301 6.873 1.00 97.44 91 LEU A O 1
ATOM 745 N N . ARG A 1 92 ? -15.274 -7.402 9.077 1.00 97.44 92 ARG A N 1
ATOM 746 C CA . ARG A 1 92 ? -16.314 -8.368 9.433 1.00 97.44 92 ARG A CA 1
ATOM 747 C C . ARG A 1 92 ? -17.277 -7.724 10.424 1.00 97.44 92 ARG A C 1
ATOM 749 O O . ARG A 1 92 ? -16.833 -7.173 11.431 1.00 97.44 92 ARG A O 1
ATOM 756 N N . LYS A 1 93 ? -18.570 -7.808 10.115 1.00 93.00 93 LYS A N 1
ATOM 757 C CA . LYS A 1 93 ? -19.659 -7.430 11.020 1.00 93.00 93 LYS A CA 1
ATOM 758 C C . LYS A 1 93 ? -19.834 -8.465 12.127 1.00 93.00 93 LYS A C 1
ATOM 760 O O . LYS A 1 93 ? -19.630 -9.664 11.830 1.00 93.00 93 LYS A O 1
#